Protein AF-A0A1V4A2U3-F1 (afdb_monomer)

Radius of gyration: 18.43 Å; Cα contacts (8 Å, |Δi|>4): 100; chains: 1; bounding box: 35×34×45 Å

InterPro domains:
  IPR011032 GroES-like superfamily [SSF50129] (1-50)
  IPR052733 Chloroplast-localized Quinone Oxidoreductase [PTHR44013] (1-46)

Structure (mmCIF, N/CA/C/O backbone):
data_AF-A0A1V4A2U3-F1
#
_entry.id   AF-A0A1V4A2U3-F1
#
loop_
_atom_site.group_PDB
_atom_site.id
_atom_site.type_symbol
_atom_site.label_atom_id
_atom_site.label_alt_id
_atom_site.label_comp_id
_atom_site.label_asym_id
_atom_site.label_entity_id
_atom_site.label_seq_id
_atom_site.pdbx_PDB_ins_code
_atom_site.Cartn_x
_atom_site.Cartn_y
_atom_site.Cartn_z
_atom_site.occupancy
_atom_site.B_iso_or_equiv
_atom_site.auth_seq_id
_atom_site.auth_comp_id
_atom_site.auth_asym_id
_atom_site.auth_atom_id
_atom_site.pdbx_PDB_model_num
ATOM 1 N N . MET A 1 1 ? 2.636 -6.332 20.447 1.00 96.00 1 MET A N 1
ATOM 2 C CA . MET A 1 1 ? 2.477 -7.372 19.412 1.00 96.00 1 MET A CA 1
ATOM 3 C C . MET A 1 1 ? 3.653 -7.326 18.453 1.00 96.00 1 MET A C 1
ATOM 5 O O . MET A 1 1 ? 4.222 -6.259 18.269 1.00 96.00 1 MET A O 1
ATOM 9 N N . LYS A 1 2 ? 4.012 -8.466 17.858 1.00 95.75 2 LYS A N 1
ATOM 10 C CA . LYS A 1 2 ? 5.016 -8.521 16.790 1.00 95.75 2 LYS A CA 1
ATOM 11 C C . LYS A 1 2 ? 4.404 -8.035 15.475 1.00 95.75 2 LYS A C 1
ATOM 13 O O . LYS A 1 2 ? 3.263 -8.395 15.185 1.00 95.75 2 LYS A O 1
ATOM 18 N N . ALA A 1 3 ? 5.149 -7.256 14.703 1.00 96.44 3 ALA A N 1
ATOM 19 C CA . ALA A 1 3 ? 4.736 -6.741 13.402 1.00 96.44 3 ALA A CA 1
ATOM 20 C C . ALA A 1 3 ? 5.931 -6.697 12.444 1.00 96.44 3 ALA A C 1
ATOM 22 O O . ALA A 1 3 ? 7.066 -6.549 12.883 1.00 96.44 3 ALA A O 1
ATOM 23 N N . ILE A 1 4 ? 5.675 -6.815 11.141 1.00 94.50 4 ILE A N 1
ATOM 24 C CA . ILE A 1 4 ? 6.666 -6.471 10.119 1.00 94.50 4 ILE A CA 1
ATOM 25 C C . ILE A 1 4 ? 6.465 -4.999 9.762 1.00 94.50 4 ILE A C 1
ATOM 27 O O . ILE A 1 4 ? 5.359 -4.602 9.401 1.00 94.50 4 ILE A O 1
ATOM 31 N N . THR A 1 5 ? 7.513 -4.190 9.879 1.00 93.94 5 THR A N 1
ATOM 32 C CA . THR A 1 5 ? 7.497 -2.752 9.579 1.00 93.94 5 THR A CA 1
ATOM 33 C C . THR A 1 5 ? 8.524 -2.405 8.514 1.00 93.94 5 THR A C 1
ATOM 35 O O . THR A 1 5 ? 9.601 -2.995 8.485 1.00 93.94 5 THR A O 1
ATOM 38 N N . LEU A 1 6 ? 8.221 -1.406 7.688 1.00 90.38 6 LEU A N 1
ATOM 39 C CA . LEU A 1 6 ? 9.173 -0.785 6.770 1.00 90.38 6 LEU A CA 1
ATOM 40 C C . LEU A 1 6 ? 9.673 0.515 7.405 1.00 90.38 6 LEU A C 1
ATOM 42 O O . LEU A 1 6 ? 8.892 1.449 7.573 1.00 90.38 6 LEU A O 1
ATOM 46 N N . ARG A 1 7 ? 10.958 0.588 7.774 1.00 83.38 7 ARG A N 1
ATOM 47 C CA . ARG A 1 7 ? 11.556 1.845 8.274 1.00 83.38 7 ARG A CA 1
ATOM 48 C C . ARG A 1 7 ? 11.920 2.815 7.159 1.00 83.38 7 ARG A C 1
ATOM 50 O O . ARG A 1 7 ? 11.892 4.024 7.358 1.00 83.38 7 ARG A O 1
ATOM 57 N N . GLN A 1 8 ? 12.253 2.272 5.997 1.00 83.25 8 GLN A N 1
ATOM 58 C CA . GLN A 1 8 ? 12.556 3.021 4.793 1.00 83.25 8 GLN A CA 1
ATOM 59 C C . GLN A 1 8 ? 11.985 2.283 3.588 1.00 83.25 8 GLN A C 1
ATOM 61 O O . GLN A 1 8 ? 11.941 1.052 3.551 1.00 83.25 8 GLN A O 1
ATOM 66 N N . TYR A 1 9 ? 11.551 3.059 2.606 1.00 87.25 9 TYR A N 1
ATOM 67 C CA . TYR A 1 9 ? 11.197 2.548 1.295 1.00 87.25 9 TYR A CA 1
ATOM 68 C C . TYR A 1 9 ? 12.466 2.193 0.516 1.00 87.25 9 TYR A C 1
ATOM 70 O O . TYR A 1 9 ? 13.488 2.864 0.657 1.00 87.25 9 TYR A O 1
ATOM 78 N N . GLY A 1 10 ? 12.415 1.143 -0.302 1.00 82.50 10 GLY A N 1
ATOM 79 C CA . GLY A 1 10 ? 13.601 0.656 -0.999 1.00 82.50 10 GLY A CA 1
ATOM 80 C C . GLY A 1 10 ? 13.442 -0.751 -1.557 1.00 82.50 10 GLY A C 1
ATOM 81 O O . GLY A 1 10 ? 12.356 -1.133 -1.998 1.00 82.50 10 GLY A O 1
ATOM 82 N N . GLY A 1 11 ? 14.552 -1.488 -1.570 1.00 79.38 11 GLY A N 1
ATOM 83 C CA . GLY A 1 11 ? 14.636 -2.848 -2.074 1.00 79.38 11 GLY A CA 1
ATOM 84 C C . GLY A 1 11 ? 14.123 -3.903 -1.083 1.00 79.38 11 GLY A C 1
ATOM 85 O O . GLY A 1 11 ? 13.498 -3.579 -0.066 1.00 79.38 11 GLY A O 1
ATOM 86 N N . PRO A 1 12 ? 14.352 -5.194 -1.383 1.00 82.62 12 PRO A N 1
ATOM 87 C CA . PRO A 1 12 ? 13.838 -6.319 -0.595 1.00 82.62 12 PRO A CA 1
ATOM 88 C C . PRO A 1 12 ? 14.336 -6.362 0.861 1.00 82.62 12 PRO A C 1
ATOM 90 O O . PRO A 1 12 ? 13.775 -7.090 1.674 1.00 82.62 12 PRO A O 1
ATOM 93 N N . GLU A 1 13 ? 15.367 -5.594 1.198 1.00 85.75 13 GLU A N 1
ATOM 94 C CA . GLU A 1 13 ? 15.969 -5.473 2.528 1.00 85.75 13 GLU A CA 1
ATOM 95 C C . GLU A 1 13 ? 15.163 -4.631 3.536 1.00 85.75 13 GLU A C 1
ATOM 97 O O . GLU A 1 13 ? 15.493 -4.623 4.719 1.00 85.75 13 GLU A O 1
ATOM 102 N N . GLY A 1 14 ? 14.128 -3.910 3.094 1.00 83.75 14 GLY A N 1
ATOM 103 C CA . GLY A 1 14 ? 13.369 -2.975 3.937 1.00 83.75 14 GLY A CA 1
ATOM 104 C C . GLY A 1 14 ? 12.544 -3.570 5.099 1.00 83.75 14 GLY A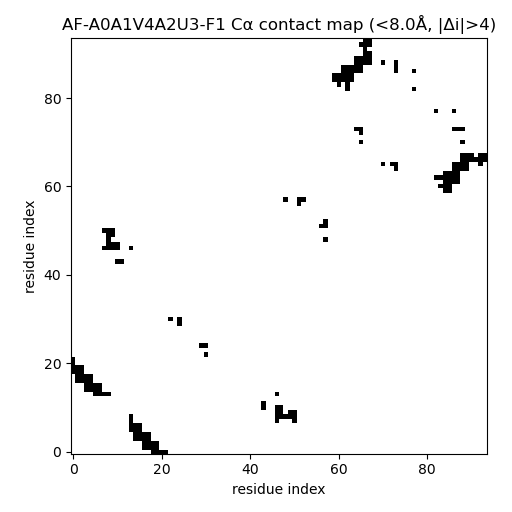 C 1
ATOM 105 O O . GLY A 1 14 ? 12.462 -2.913 6.142 1.00 83.75 14 GLY A O 1
ATOM 106 N N . PRO A 1 15 ? 11.874 -4.736 4.961 1.00 92.00 15 PRO A N 1
ATOM 107 C CA . PRO A 1 15 ? 10.996 -5.268 6.007 1.00 92.00 15 PRO A CA 1
ATOM 108 C C . PRO A 1 15 ? 11.745 -5.761 7.250 1.00 92.00 15 PRO A C 1
ATOM 110 O O . PRO A 1 15 ? 12.675 -6.557 7.155 1.00 92.00 15 PRO A O 1
ATOM 113 N N . GLU A 1 16 ? 11.262 -5.381 8.434 1.00 93.69 16 GLU A N 1
ATOM 114 C CA . GLU A 1 16 ? 11.852 -5.782 9.713 1.00 93.69 16 GLU A CA 1
ATOM 115 C C . GLU A 1 16 ? 10.803 -6.217 10.738 1.00 93.69 16 GLU A C 1
ATOM 117 O O . GLU A 1 16 ? 9.762 -5.578 10.886 1.00 93.69 16 GLU A O 1
ATOM 122 N N . LEU A 1 17 ? 11.106 -7.275 11.496 1.00 95.69 17 LEU A N 1
ATOM 123 C CA . LEU A 1 17 ? 10.308 -7.700 12.643 1.00 95.69 17 LEU A CA 1
ATOM 124 C C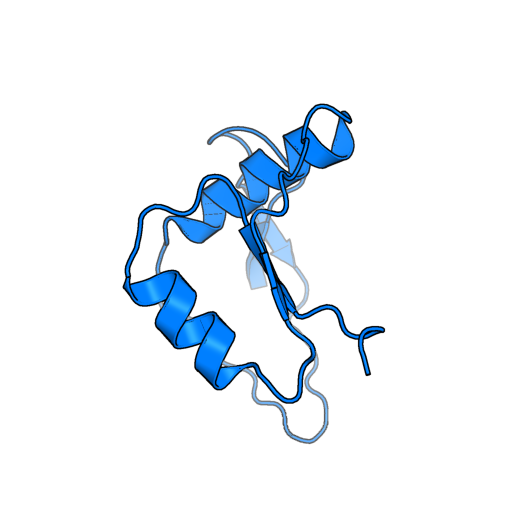 . LEU A 1 17 ? 10.529 -6.773 13.843 1.00 95.69 17 LEU A C 1
ATOM 126 O O . LEU A 1 17 ? 11.613 -6.736 14.417 1.00 95.69 17 LEU A O 1
ATOM 130 N N . THR A 1 18 ? 9.473 -6.093 14.274 1.00 97.25 18 THR A N 1
ATOM 131 C CA . THR A 1 18 ? 9.483 -5.166 15.409 1.00 97.25 18 THR A CA 1
ATOM 132 C C . THR A 1 18 ? 8.378 -5.488 16.416 1.00 97.25 18 THR A C 1
ATOM 134 O O . THR A 1 18 ? 7.470 -6.287 16.154 1.00 97.25 18 THR A O 1
ATOM 137 N N . GLU A 1 19 ? 8.456 -4.870 17.597 1.00 97.31 19 GLU A N 1
ATOM 138 C CA . GLU A 1 19 ? 7.388 -4.894 18.595 1.00 97.31 19 GLU A CA 1
ATOM 139 C C . GLU A 1 19 ? 6.667 -3.546 18.651 1.00 97.31 19 GLU A C 1
ATOM 141 O O . GLU A 1 19 ? 7.290 -2.497 18.786 1.00 97.31 19 GLU A O 1
ATOM 146 N N . LEU A 1 20 ? 5.337 -3.585 18.579 1.00 96.31 20 LEU A N 1
ATOM 147 C CA . LEU A 1 20 ? 4.462 -2.415 18.664 1.00 96.31 20 LEU A CA 1
ATOM 148 C C . LEU A 1 20 ? 3.395 -2.608 19.749 1.00 96.31 20 LEU A C 1
ATOM 150 O O . LEU A 1 20 ? 3.051 -3.751 20.069 1.00 96.31 20 LEU A O 1
ATOM 154 N N . PRO A 1 21 ? 2.810 -1.537 20.309 1.00 97.25 21 PRO A N 1
ATOM 155 C CA . PRO A 1 21 ? 1.636 -1.655 21.168 1.00 97.25 21 PRO A CA 1
ATOM 156 C C . PRO A 1 21 ? 0.488 -2.378 20.454 1.00 97.25 21 PRO A C 1
ATOM 158 O O . PRO A 1 21 ? 0.343 -2.293 19.236 1.00 97.25 21 PRO A O 1
ATOM 161 N N . THR A 1 22 ? -0.346 -3.094 21.206 1.00 96.94 22 THR A N 1
ATOM 162 C CA . THR A 1 22 ? -1.591 -3.636 20.643 1.00 96.94 22 THR A CA 1
ATOM 163 C C . THR A 1 22 ? -2.502 -2.469 20.228 1.00 96.94 22 THR A C 1
ATOM 165 O O . THR A 1 22 ? -2.704 -1.571 21.052 1.00 96.94 22 THR A O 1
ATOM 168 N N . PRO A 1 23 ? -3.050 -2.454 18.995 1.00 95.31 23 PRO A N 1
ATOM 169 C CA . PRO A 1 23 ? -3.922 -1.378 18.530 1.00 95.31 23 PRO A CA 1
ATOM 170 C C . PRO A 1 23 ? -5.154 -1.193 19.422 1.00 95.31 23 PRO A C 1
ATOM 172 O O . PRO A 1 23 ? -5.724 -2.165 19.923 1.00 95.31 23 PRO A O 1
ATOM 175 N N . LYS A 1 24 ? -5.576 0.062 19.597 1.00 96.06 24 LYS A N 1
ATOM 176 C CA . LYS A 1 24 ? -6.880 0.407 20.180 1.00 96.06 24 LYS A CA 1
ATOM 177 C C . LYS A 1 24 ? -7.929 0.402 19.067 1.00 96.06 24 LYS A C 1
ATOM 179 O O . LYS A 1 24 ? -7.595 0.762 17.945 1.00 96.06 24 LYS A O 1
ATOM 184 N N . ILE A 1 25 ? -9.162 0.022 19.389 1.00 97.25 25 ILE A N 1
ATOM 185 C CA . ILE A 1 25 ? -10.283 -0.004 18.437 1.00 97.25 25 ILE A CA 1
ATOM 186 C C . ILE A 1 25 ? -11.220 1.187 18.659 1.00 97.25 25 ILE A C 1
ATOM 188 O O . ILE A 1 25 ? -11.468 1.570 19.806 1.00 97.25 25 ILE A O 1
ATOM 192 N N . ALA A 1 26 ? -11.741 1.752 17.574 1.00 96.38 26 ALA A N 1
ATOM 193 C CA . ALA A 1 26 ? -12.813 2.742 17.571 1.00 96.38 26 ALA A CA 1
ATOM 194 C C . ALA A 1 26 ? -14.198 2.072 17.404 1.00 96.38 26 ALA A C 1
ATOM 196 O O . ALA A 1 26 ? -14.285 0.887 17.062 1.00 96.38 26 ALA A O 1
ATOM 197 N N . PRO A 1 27 ? -15.312 2.795 17.642 1.00 97.75 27 PRO A N 1
ATOM 198 C CA . PRO A 1 27 ? -16.642 2.285 17.318 1.00 97.75 27 PRO A CA 1
ATOM 199 C C . PRO A 1 27 ? -16.738 1.862 15.844 1.00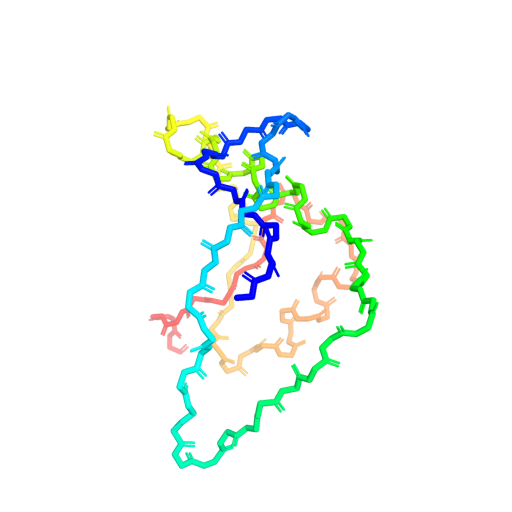 97.75 27 PRO A C 1
ATOM 201 O O . PRO A 1 27 ? -16.384 2.628 14.954 1.00 97.75 27 PRO A O 1
ATOM 204 N N . GLY A 1 28 ? -17.230 0.646 15.595 1.00 97.50 28 GLY A N 1
ATOM 205 C CA . GLY A 1 28 ? -17.333 0.071 14.247 1.00 97.50 28 GLY A CA 1
ATOM 206 C C . GLY A 1 28 ? -16.121 -0.754 13.799 1.00 97.50 28 GLY A C 1
ATOM 207 O O . GLY A 1 28 ? -16.172 -1.360 12.733 1.00 97.50 28 GLY A O 1
ATOM 208 N N . GLU A 1 29 ? -15.063 -0.840 14.608 1.00 97.81 29 GLU A N 1
ATOM 209 C CA . GLU A 1 29 ? -13.871 -1.635 14.305 1.00 97.81 29 GLU A CA 1
ATOM 210 C C . GLU A 1 29 ? -13.808 -2.930 15.126 1.00 97.81 29 GLU A C 1
ATOM 212 O O . GLU A 1 29 ? -14.387 -3.050 16.209 1.00 97.81 29 GLU A O 1
ATOM 217 N N . VAL A 1 30 ? -13.047 -3.906 14.627 1.00 96.69 30 VAL A N 1
ATOM 218 C CA . VAL A 1 30 ? -12.767 -5.167 15.324 1.00 96.69 30 VAL A CA 1
ATOM 219 C C . VAL A 1 30 ? -11.265 -5.430 15.376 1.00 96.69 30 VAL A C 1
ATOM 221 O O . VAL A 1 30 ? -10.548 -5.221 14.400 1.00 96.69 30 VAL A O 1
ATOM 224 N N . LEU A 1 31 ? -10.780 -5.937 16.513 1.00 96.88 31 LEU A N 1
ATOM 225 C CA . LEU A 1 31 ? -9.386 -6.357 16.658 1.00 96.88 31 LEU A CA 1
ATOM 226 C C . LEU A 1 31 ? -9.240 -7.836 16.289 1.00 96.88 31 LEU A C 1
ATOM 228 O O . LEU A 1 31 ? -9.736 -8.717 16.992 1.00 96.88 31 LEU A O 1
ATOM 232 N N . VAL A 1 32 ? -8.509 -8.112 15.209 1.00 95.94 32 VAL A N 1
ATOM 233 C CA . VAL A 1 32 ? -8.276 -9.476 14.718 1.00 95.94 32 VAL A CA 1
ATOM 234 C C . VAL A 1 32 ? -6.903 -9.979 15.153 1.00 95.94 32 VAL A C 1
ATOM 236 O O . VAL A 1 32 ? -5.877 -9.333 14.944 1.00 95.94 32 VAL A O 1
ATOM 239 N N . ARG A 1 33 ? -6.860 -11.190 15.718 1.00 95.75 33 ARG A N 1
ATOM 240 C CA . ARG A 1 33 ? -5.602 -11.891 15.999 1.00 95.75 33 ARG A CA 1
ATOM 241 C C . ARG A 1 33 ? -5.129 -12.633 14.751 1.00 95.75 33 ARG A C 1
ATOM 243 O O . ARG A 1 33 ? -5.565 -13.752 14.490 1.00 95.75 33 ARG A O 1
ATOM 250 N N . VAL A 1 34 ? -4.216 -12.017 14.010 1.00 95.62 34 VAL A N 1
ATOM 251 C CA . VAL A 1 34 ? -3.639 -12.585 12.784 1.00 95.62 34 VAL A CA 1
ATOM 252 C C . VAL A 1 34 ? -2.818 -13.844 13.101 1.00 95.62 34 VAL A C 1
ATOM 254 O O . VAL A 1 34 ? -1.934 -13.819 13.957 1.00 95.62 34 VAL A O 1
ATOM 257 N N . LYS A 1 35 ? -3.118 -14.957 12.418 1.00 96.38 35 LYS A N 1
ATOM 258 C CA . LYS A 1 35 ? -2.351 -16.219 12.489 1.00 96.38 35 LYS A CA 1
ATOM 259 C C . LYS A 1 35 ? -1.326 -16.349 11.363 1.00 96.38 35 LYS A C 1
ATOM 261 O O . LYS A 1 35 ? -0.258 -16.907 11.582 1.00 96.38 35 LYS A O 1
ATOM 266 N N . ALA A 1 36 ? -1.661 -15.823 10.190 1.00 95.25 36 ALA A N 1
ATOM 267 C CA . ALA A 1 36 ? -0.808 -15.724 9.017 1.00 95.25 36 ALA A CA 1
ATOM 268 C C . ALA A 1 36 ? -1.242 -14.498 8.202 1.00 95.25 36 ALA A C 1
ATOM 270 O O . ALA A 1 36 ? -2.415 -14.121 8.247 1.00 95.25 36 ALA A O 1
ATOM 271 N N . ALA A 1 37 ? -0.308 -13.896 7.471 1.00 94.75 37 ALA A N 1
ATOM 272 C CA . ALA A 1 37 ? -0.572 -12.808 6.537 1.00 94.75 37 ALA A CA 1
ATOM 273 C C . ALA A 1 37 ? -0.079 -13.220 5.145 1.00 94.75 37 ALA A C 1
ATOM 275 O O . ALA A 1 37 ? 0.983 -13.832 5.027 1.00 94.75 37 ALA A O 1
ATOM 276 N N . GLY A 1 38 ? -0.859 -12.919 4.107 1.00 95.00 38 GLY A N 1
ATOM 277 C CA . GLY A 1 38 ? -0.420 -13.110 2.727 1.00 95.00 38 GLY A CA 1
ATOM 278 C C . GLY A 1 38 ? 0.629 -12.066 2.353 1.00 95.00 38 GLY A C 1
ATOM 279 O O . GLY A 1 38 ? 0.486 -10.905 2.727 1.00 95.00 38 GLY A O 1
ATOM 280 N N . VAL A 1 39 ? 1.655 -12.483 1.612 1.00 93.50 39 VAL A N 1
ATOM 281 C CA . VAL A 1 39 ? 2.637 -11.582 0.998 1.00 93.50 39 VAL A CA 1
ATOM 282 C C . VAL A 1 39 ? 2.270 -11.433 -0.473 1.00 93.50 39 VAL A C 1
ATOM 284 O O . VAL A 1 39 ? 2.150 -12.427 -1.189 1.00 93.50 39 VAL A O 1
ATOM 287 N N . ASN A 1 40 ? 2.068 -10.199 -0.917 1.00 93.25 40 ASN A N 1
ATOM 288 C CA . ASN A 1 40 ? 1.552 -9.859 -2.232 1.00 93.25 40 ASN A CA 1
ATOM 289 C C . ASN A 1 40 ? 2.575 -9.045 -3.037 1.00 93.25 40 ASN A C 1
ATOM 291 O O . ASN A 1 40 ? 3.344 -8.265 -2.475 1.00 93.25 40 ASN A O 1
ATOM 295 N N . PRO A 1 41 ? 2.542 -9.104 -4.381 1.00 91.62 41 PRO A N 1
ATOM 296 C CA . PRO A 1 41 ? 3.368 -8.234 -5.217 1.00 91.62 41 PRO A CA 1
ATOM 297 C C . PRO A 1 41 ? 3.168 -6.732 -4.961 1.00 91.62 41 PRO A C 1
ATOM 299 O O . PRO A 1 41 ? 4.051 -5.940 -5.270 1.00 91.62 41 PRO A O 1
ATOM 302 N N . ALA A 1 42 ? 2.015 -6.321 -4.429 1.00 89.62 42 ALA A N 1
ATOM 303 C CA . ALA A 1 42 ? 1.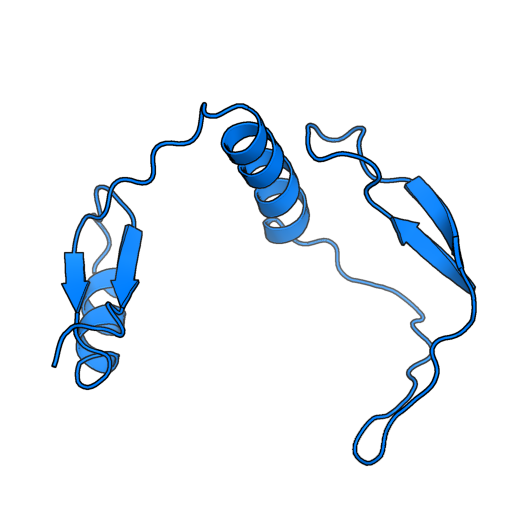773 -4.930 -4.062 1.00 89.62 42 ALA A CA 1
ATOM 304 C C . ALA A 1 42 ? 2.721 -4.448 -2.948 1.00 89.62 42 ALA A C 1
ATOM 306 O O . ALA A 1 42 ? 3.159 -3.302 -2.999 1.00 89.62 42 ALA A O 1
ATOM 307 N N . ASP A 1 43 ? 3.100 -5.322 -2.011 1.00 89.56 43 ASP A N 1
ATOM 308 C CA . ASP A 1 43 ? 3.885 -4.958 -0.827 1.00 89.56 43 ASP A CA 1
ATOM 309 C C . ASP A 1 43 ? 5.252 -4.376 -1.222 1.00 89.56 43 ASP A C 1
ATOM 311 O O . ASP A 1 43 ? 5.633 -3.289 -0.786 1.00 89.56 43 ASP A O 1
ATOM 315 N N . TRP A 1 44 ? 5.968 -5.056 -2.125 1.00 88.25 44 TRP A N 1
ATOM 316 C CA . TRP A 1 44 ? 7.265 -4.573 -2.608 1.00 88.25 44 TRP A CA 1
ATOM 317 C C . TRP A 1 44 ? 7.122 -3.415 -3.601 1.00 88.25 44 TRP A C 1
ATOM 319 O O . TRP A 1 44 ? 7.976 -2.532 -3.629 1.00 88.25 44 TRP A O 1
ATOM 329 N N . LYS A 1 45 ? 6.049 -3.380 -4.407 1.00 89.56 45 LYS A N 1
ATOM 330 C CA . LYS A 1 45 ? 5.815 -2.287 -5.367 1.00 89.56 45 LYS A CA 1
ATOM 331 C C . LYS A 1 45 ? 5.593 -0.961 -4.655 1.00 89.56 45 LYS A C 1
ATOM 333 O O . LYS A 1 45 ? 6.157 0.042 -5.081 1.00 89.56 45 LYS A O 1
ATOM 338 N N . VAL A 1 46 ? 4.815 -0.954 -3.572 1.00 88.62 46 VAL A N 1
ATOM 339 C CA . VAL A 1 46 ? 4.615 0.241 -2.740 1.00 88.62 46 VAL A CA 1
ATOM 340 C C . VAL A 1 46 ? 5.950 0.711 -2.166 1.00 88.62 46 VAL A C 1
ATOM 342 O O . VAL A 1 46 ? 6.263 1.896 -2.260 1.00 88.62 46 VAL A O 1
ATOM 345 N N . ALA A 1 47 ? 6.776 -0.207 -1.654 1.00 89.31 47 ALA A N 1
ATOM 346 C CA . ALA A 1 47 ? 8.094 0.143 -1.135 1.00 89.31 47 ALA A CA 1
ATOM 347 C C . ALA A 1 47 ? 9.031 0.702 -2.223 1.00 89.31 47 ALA A C 1
ATOM 349 O O . ALA A 1 47 ? 9.666 1.733 -2.021 1.00 89.31 47 ALA A O 1
ATOM 350 N N . ALA A 1 48 ? 9.089 0.082 -3.401 1.00 89.69 48 ALA A N 1
ATOM 351 C CA . ALA A 1 48 ? 9.946 0.537 -4.494 1.00 89.69 48 ALA A CA 1
ATOM 352 C C . ALA A 1 48 ? 9.499 1.900 -5.055 1.00 89.69 48 ALA A C 1
ATOM 354 O O . ALA A 1 48 ? 10.313 2.811 -5.218 1.00 89.69 48 ALA A O 1
ATOM 355 N N . LEU A 1 49 ? 8.197 2.068 -5.315 1.00 90.19 49 LEU A N 1
ATOM 356 C CA . LEU A 1 49 ? 7.637 3.327 -5.810 1.00 90.19 49 LEU A CA 1
ATOM 357 C C . LEU A 1 49 ? 7.772 4.447 -4.775 1.00 90.19 49 LEU A C 1
ATOM 359 O O . LEU A 1 49 ? 8.109 5.567 -5.151 1.00 90.19 49 LEU A O 1
ATOM 363 N N . GLY A 1 50 ? 7.590 4.149 -3.484 1.00 87.94 50 GLY A N 1
ATOM 364 C CA . GLY A 1 50 ? 7.810 5.102 -2.396 1.00 87.94 50 GLY A CA 1
ATOM 365 C C . GLY A 1 50 ? 9.243 5.641 -2.360 1.00 87.94 50 GLY A C 1
ATOM 366 O O . GLY A 1 50 ? 9.445 6.840 -2.169 1.00 87.94 50 GLY A O 1
ATOM 367 N N . ALA A 1 51 ? 10.244 4.795 -2.624 1.00 89.81 51 ALA A N 1
ATOM 368 C CA . ALA A 1 51 ? 11.647 5.211 -2.690 1.00 89.81 51 ALA A CA 1
ATOM 369 C C . ALA A 1 51 ? 11.934 6.104 -3.908 1.00 89.81 51 ALA A C 1
ATOM 371 O O . ALA A 1 51 ? 12.634 7.118 -3.807 1.00 89.81 51 ALA A O 1
ATOM 372 N N . LEU A 1 52 ? 11.375 5.754 -5.071 1.00 91.62 52 LEU A N 1
ATOM 373 C CA . LEU A 1 52 ? 11.499 6.567 -6.283 1.00 91.62 52 LEU A CA 1
ATOM 374 C C . LEU A 1 52 ? 10.798 7.921 -6.121 1.00 91.62 52 LEU A C 1
ATOM 376 O O . LEU A 1 52 ? 11.366 8.943 -6.498 1.00 91.62 52 LEU A O 1
ATOM 380 N N . ALA A 1 53 ? 9.613 7.946 -5.509 1.00 89.00 53 ALA A N 1
ATOM 381 C CA . ALA A 1 53 ? 8.885 9.176 -5.216 1.00 89.00 53 ALA A CA 1
ATOM 382 C C . ALA A 1 53 ? 9.662 10.072 -4.240 1.00 89.00 53 ALA A C 1
ATOM 384 O O . ALA A 1 53 ? 9.910 11.236 -4.545 1.00 89.00 53 ALA A O 1
ATOM 385 N N . GLY A 1 54 ? 10.131 9.522 -3.112 1.00 87.69 54 GLY A N 1
ATOM 386 C CA . GLY A 1 54 ? 10.892 10.276 -2.109 1.00 87.69 54 GLY A CA 1
ATOM 387 C C . GLY A 1 54 ? 12.229 10.828 -2.617 1.00 87.69 54 GLY A C 1
ATOM 388 O O . GLY A 1 54 ? 12.718 11.826 -2.099 1.00 87.69 54 GLY A O 1
ATOM 389 N N . SER A 1 55 ? 12.808 10.215 -3.655 1.00 91.69 55 SER A N 1
ATOM 390 C CA . SER A 1 55 ? 14.033 10.692 -4.311 1.00 91.69 55 SER A CA 1
ATOM 391 C C . SER A 1 55 ? 13.787 11.576 -5.539 1.00 91.69 55 SER A C 1
ATOM 393 O O . SER A 1 55 ? 14.749 11.971 -6.196 1.00 91.69 55 SER A O 1
ATOM 395 N N . GLY A 1 56 ? 12.526 11.874 -5.877 1.00 91.69 56 GLY A N 1
ATOM 396 C CA . GLY A 1 56 ? 12.165 12.663 -7.060 1.00 91.69 56 GLY A CA 1
ATOM 397 C C . GLY A 1 56 ? 12.440 11.961 -8.396 1.00 91.69 56 GLY A C 1
ATOM 398 O O . GLY A 1 56 ? 12.487 12.609 -9.436 1.00 91.69 56 GLY A O 1
ATOM 399 N N . LYS A 1 57 ? 12.646 10.640 -8.383 1.00 91.19 57 LYS A N 1
ATOM 400 C CA . LYS A 1 57 ? 12.967 9.819 -9.564 1.00 91.19 57 LYS A CA 1
ATOM 401 C C . LYS A 1 57 ? 11.749 9.123 -10.168 1.00 91.19 57 LYS A C 1
ATOM 403 O O . LYS A 1 57 ? 11.891 8.401 -11.152 1.00 91.19 57 LYS A O 1
ATOM 408 N N . LEU A 1 58 ? 10.571 9.299 -9.574 1.00 91.38 58 LEU A N 1
ATOM 409 C CA . LEU A 1 58 ? 9.320 8.775 -10.106 1.00 91.38 58 LEU A CA 1
ATOM 410 C C . LEU A 1 58 ? 8.624 9.837 -10.958 1.00 91.38 58 LEU A C 1
ATOM 412 O O . LEU A 1 58 ? 8.178 10.855 -10.437 1.00 91.38 58 LEU A O 1
ATOM 416 N N . SER A 1 59 ? 8.474 9.562 -12.251 1.00 88.62 59 SER A N 1
ATOM 417 C CA . SER A 1 59 ? 7.540 10.267 -13.124 1.00 88.62 59 SER A CA 1
ATOM 418 C C . SER A 1 59 ? 6.346 9.360 -13.411 1.00 88.62 59 SER A C 1
ATOM 420 O O . SER A 1 59 ? 6.490 8.249 -13.920 1.00 88.62 59 SER A O 1
ATOM 422 N N . VAL A 1 60 ? 5.147 9.822 -13.059 1.00 88.31 60 VAL A N 1
ATOM 423 C CA . VAL A 1 60 ? 3.906 9.123 -13.405 1.00 88.31 60 VAL A CA 1
ATOM 424 C C . VAL A 1 60 ? 3.404 9.698 -14.719 1.00 88.31 60 VAL A C 1
ATOM 426 O O . VAL A 1 60 ? 3.026 10.863 -14.791 1.00 88.31 60 VAL A O 1
ATOM 429 N N . VAL A 1 61 ? 3.416 8.880 -15.766 1.00 90.75 61 VAL A N 1
ATOM 430 C CA . VAL A 1 61 ? 2.774 9.227 -17.036 1.00 90.75 61 VAL A CA 1
ATOM 431 C C . VAL A 1 61 ? 1.281 8.987 -16.869 1.00 90.75 61 VAL A C 1
ATOM 433 O O . VAL A 1 61 ? 0.879 7.854 -16.611 1.00 90.75 61 VAL A O 1
ATOM 436 N N . VAL A 1 62 ? 0.469 10.034 -16.997 1.00 92.19 62 VAL A N 1
ATOM 437 C CA . VAL A 1 62 ? -0.988 9.902 -17.102 1.00 92.19 62 VAL A CA 1
ATOM 438 C C . VAL A 1 62 ? -1.323 9.652 -18.566 1.00 92.19 62 VAL A C 1
ATOM 440 O O . VAL A 1 62 ? -1.001 10.464 -19.426 1.00 92.19 62 VAL A O 1
ATOM 443 N N . ASP A 1 63 ? -1.924 8.501 -18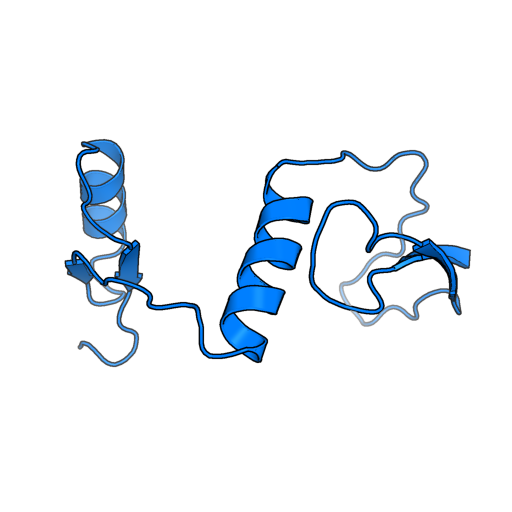.843 1.00 92.00 63 ASP A N 1
ATOM 444 C CA . ASP A 1 63 ? -2.323 8.096 -20.194 1.00 92.00 63 ASP A CA 1
ATOM 445 C C . ASP A 1 63 ? -3.702 8.661 -20.543 1.00 92.00 63 ASP A C 1
ATOM 447 O O . ASP A 1 63 ? -3.915 9.211 -21.620 1.00 92.00 63 ASP A O 1
ATOM 451 N N . ARG A 1 64 ? -4.639 8.544 -19.597 1.00 92.38 64 ARG A N 1
ATOM 452 C CA . ARG A 1 64 ? -6.025 9.008 -19.706 1.00 92.38 64 ARG A CA 1
ATOM 453 C C . ARG A 1 64 ? -6.514 9.471 -18.339 1.00 92.38 64 ARG A C 1
ATOM 455 O O . ARG A 1 64 ? -6.147 8.877 -17.324 1.00 92.38 64 ARG A O 1
ATOM 462 N N . ALA A 1 65 ? -7.357 10.494 -18.325 1.00 94.44 65 ALA A N 1
ATOM 463 C CA . ALA A 1 65 ? -8.048 10.975 -17.138 1.00 94.44 65 ALA A CA 1
ATOM 464 C C . ALA A 1 65 ? -9.553 10.976 -17.411 1.00 94.44 65 ALA A C 1
ATOM 466 O O . ALA A 1 65 ? -9.971 11.359 -18.502 1.00 94.44 65 ALA A O 1
ATOM 467 N N . PHE A 1 66 ? -10.337 10.532 -16.435 1.00 95.75 66 PHE A N 1
ATOM 468 C CA . PHE A 1 66 ? -11.798 10.519 -16.493 1.00 95.75 66 PHE A CA 1
ATOM 469 C C . PHE A 1 66 ? -12.359 11.266 -15.277 1.00 95.75 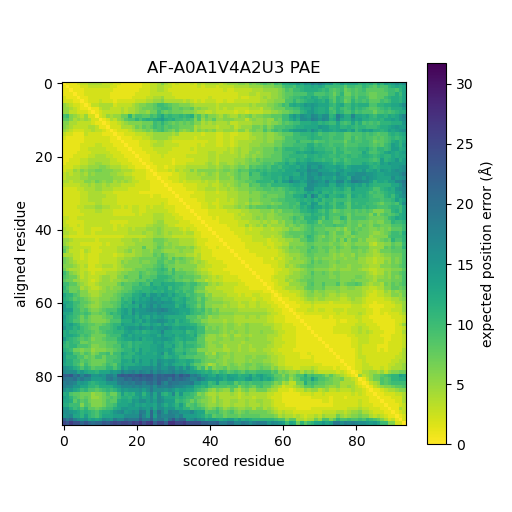66 PHE A C 1
ATOM 471 O O . PHE A 1 66 ? -11.771 11.150 -14.195 1.00 95.75 66 PHE A O 1
ATOM 478 N N . PRO A 1 67 ? -13.485 11.989 -15.400 1.00 97.25 67 PRO A N 1
ATOM 479 C CA . PRO A 1 67 ? -14.194 12.491 -14.230 1.00 97.25 67 PRO A CA 1
ATOM 480 C C . PRO A 1 67 ? -14.747 11.314 -13.404 1.00 97.25 67 PRO A C 1
ATOM 482 O O . PRO A 1 67 ? -14.984 10.227 -13.948 1.00 97.25 67 PRO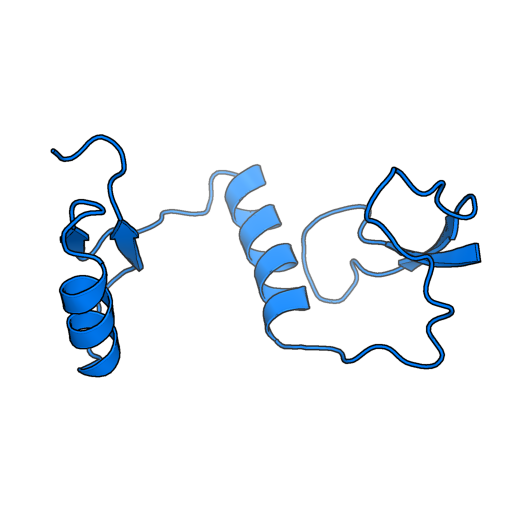 A O 1
ATOM 485 N N . PRO A 1 68 ? -15.013 11.482 -12.095 1.00 96.69 68 PRO A N 1
ATOM 486 C CA . PRO A 1 68 ? -15.499 10.391 -11.249 1.00 96.69 68 PRO A CA 1
ATOM 487 C C . PRO A 1 68 ? -16.827 9.793 -11.737 1.00 96.69 68 PRO A C 1
ATOM 489 O O . PRO A 1 68 ? -17.068 8.598 -11.555 1.00 96.69 68 PRO A O 1
ATOM 492 N N . ALA A 1 69 ? -17.665 10.602 -12.395 1.00 96.62 69 ALA A N 1
ATOM 493 C CA . ALA A 1 69 ? -18.922 10.166 -13.004 1.00 96.62 69 ALA A CA 1
ATOM 494 C C . ALA A 1 69 ? -18.728 9.100 -14.104 1.00 96.62 69 ALA A C 1
ATOM 496 O O . ALA A 1 69 ? -19.630 8.299 -14.345 1.00 96.62 69 ALA A O 1
ATOM 497 N N . GLU A 1 70 ? -17.543 9.035 -14.715 1.00 97.00 70 GLU A N 1
ATOM 498 C CA . GLU A 1 70 ? -17.186 8.116 -15.803 1.00 97.00 70 GLU A CA 1
ATOM 499 C C . GLU A 1 70 ? -16.303 6.941 -15.335 1.00 97.00 70 GLU A C 1
ATOM 501 O O . GLU A 1 70 ? -15.656 6.266 -16.137 1.00 97.00 70 GLU A O 1
ATOM 506 N N . ALA A 1 71 ? -16.277 6.626 -14.035 1.00 95.81 71 ALA A N 1
ATOM 507 C CA . ALA A 1 71 ? -15.433 5.551 -13.497 1.00 95.81 71 ALA A CA 1
ATOM 508 C C . ALA A 1 71 ? -15.639 4.183 -14.187 1.00 95.81 71 ALA A C 1
ATOM 510 O O . ALA A 1 71 ? -14.697 3.399 -14.321 1.00 95.81 71 ALA A O 1
ATOM 511 N N . ALA A 1 72 ? -16.856 3.899 -14.662 1.00 96.62 72 ALA A N 1
ATOM 512 C CA . ALA A 1 72 ? -17.145 2.683 -15.419 1.00 96.62 72 ALA A CA 1
ATOM 513 C C . ALA A 1 72 ? -16.410 2.641 -16.771 1.00 96.62 72 ALA A C 1
ATOM 515 O O . ALA A 1 72 ? -15.932 1.579 -17.175 1.00 96.62 72 ALA A O 1
ATOM 516 N N . ASP A 1 73 ? -16.290 3.778 -17.455 1.00 95.19 73 ASP A N 1
ATOM 517 C CA . ASP A 1 73 ? -15.559 3.884 -18.717 1.00 95.19 73 ASP A CA 1
ATOM 518 C C . ASP A 1 73 ? -14.053 3.791 -18.488 1.00 95.19 73 ASP A C 1
ATOM 520 O O . ASP A 1 73 ? -13.382 3.045 -19.202 1.00 95.19 73 ASP A O 1
ATOM 524 N N . ALA A 1 74 ? -13.538 4.400 -17.414 1.00 94.12 74 ALA A N 1
ATOM 525 C CA . ALA A 1 74 ? -12.152 4.213 -16.986 1.00 94.12 74 ALA A CA 1
ATOM 526 C C . ALA A 1 74 ? -11.813 2.726 -16.753 1.00 94.12 74 ALA A C 1
ATOM 528 O O . ALA A 1 74 ? -10.760 2.241 -17.170 1.00 94.12 74 ALA A O 1
ATOM 529 N N . TRP A 1 75 ? -12.717 1.961 -16.132 1.00 94.31 75 TRP A N 1
ATOM 530 C CA . TRP A 1 75 ? -12.529 0.520 -15.925 1.00 94.31 75 TRP A CA 1
ATOM 531 C C . TRP A 1 75 ? -12.555 -0.294 -17.218 1.00 94.31 75 TRP A C 1
ATOM 533 O O . TRP A 1 75 ? -11.761 -1.226 -17.364 1.00 94.31 75 TRP A O 1
ATOM 543 N N . ARG A 1 76 ? -13.450 0.015 -18.162 1.00 93.81 76 ARG A N 1
ATOM 544 C CA . ARG A 1 76 ? -13.457 -0.636 -19.487 1.00 93.81 76 ARG A CA 1
ATOM 545 C C . ARG A 1 76 ? -12.158 -0.349 -20.230 1.00 93.81 76 ARG A C 1
ATOM 547 O O . ARG A 1 76 ? -11.485 -1.274 -20.675 1.00 93.81 76 ARG A O 1
ATOM 554 N N . ALA A 1 77 ? -11.760 0.916 -20.237 1.00 90.31 77 ALA A N 1
ATOM 555 C CA . ALA A 1 77 ? -10.538 1.406 -20.847 1.00 90.31 77 ALA A CA 1
ATOM 556 C C . ALA A 1 77 ? -9.276 0.693 -20.327 1.00 90.31 77 ALA A C 1
ATOM 558 O O . ALA A 1 77 ? -8.369 0.412 -21.111 1.00 90.31 77 ALA A O 1
ATOM 559 N N . VAL A 1 78 ? -9.199 0.380 -19.028 1.00 91.25 78 VAL A N 1
ATOM 560 C CA . VAL A 1 78 ? -8.081 -0.388 -18.448 1.00 91.25 78 VAL A CA 1
ATOM 561 C C . VAL A 1 78 ? -8.115 -1.864 -18.865 1.00 91.25 78 VAL A C 1
ATOM 563 O O . VAL A 1 78 ? -7.062 -2.453 -19.108 1.00 91.25 78 VAL A O 1
ATOM 566 N N . GLN A 1 79 ? -9.300 -2.473 -18.975 1.00 91.19 79 GLN A N 1
ATOM 567 C CA . GLN A 1 79 ? -9.451 -3.889 -19.345 1.00 91.19 79 GLN A CA 1
ATOM 568 C C . GLN A 1 79 ? -9.046 -4.189 -20.794 1.00 91.19 79 GLN A C 1
ATOM 570 O O . GLN A 1 79 ? -8.568 -5.284 -21.078 1.00 91.19 79 GLN A O 1
ATOM 575 N N . GLU A 1 80 ? -9.193 -3.222 -21.698 1.00 86.94 80 GLU A N 1
ATOM 576 C CA . GLU A 1 80 ? -8.758 -3.329 -23.100 1.00 86.94 80 GLU A CA 1
ATOM 577 C C . GLU A 1 80 ? -7.221 -3.401 -23.259 1.00 86.94 80 GLU A C 1
ATOM 579 O O . GLU A 1 80 ? -6.705 -3.739 -24.331 1.00 86.94 80 GLU A O 1
ATOM 584 N N . GLY A 1 81 ? -6.468 -3.126 -22.186 1.00 80.19 81 GLY A N 1
ATOM 585 C CA . GLY A 1 81 ? -5.007 -3.153 -22.165 1.00 80.19 81 GLY A CA 1
ATOM 586 C C . GLY A 1 81 ? -4.363 -1.957 -22.878 1.00 80.19 81 GLY A C 1
ATOM 587 O O . GLY A 1 81 ? -4.982 -0.920 -23.086 1.00 80.19 81 GLY A O 1
ATOM 588 N N . HIS A 1 82 ? -3.084 -2.092 -23.243 1.00 79.50 82 HIS A N 1
ATOM 589 C CA . HIS A 1 82 ? -2.316 -1.123 -24.053 1.00 79.50 82 HIS A CA 1
ATOM 590 C C . HIS A 1 82 ? -2.109 0.294 -23.485 1.00 79.50 82 HIS A C 1
ATOM 592 O O . HIS A 1 82 ? -1.612 1.165 -24.199 1.00 79.50 82 HIS A O 1
ATOM 598 N N . THR A 1 83 ? -2.402 0.537 -22.209 1.00 80.31 83 THR A N 1
ATOM 599 C CA . THR A 1 83 ? -2.116 1.825 -21.563 1.00 80.31 83 THR A CA 1
ATOM 600 C C . THR A 1 83 ? -0.615 2.127 -21.560 1.00 80.31 83 THR A C 1
ATOM 602 O O . THR A 1 83 ? 0.181 1.304 -21.097 1.00 80.31 83 THR A O 1
ATOM 605 N N . ARG A 1 84 ? -0.214 3.322 -22.017 1.00 81.88 84 ARG A N 1
ATOM 606 C CA . ARG A 1 84 ? 1.190 3.792 -21.972 1.00 81.88 84 ARG A CA 1
ATOM 607 C C . ARG A 1 84 ? 1.550 4.498 -20.657 1.00 81.88 84 ARG A C 1
ATOM 609 O O . ARG A 1 84 ? 2.657 5.011 -20.511 1.00 81.88 84 ARG A O 1
ATOM 616 N N . GLY A 1 85 ? 0.632 4.490 -19.696 1.00 87.31 85 GLY A N 1
ATOM 617 C CA . GLY A 1 85 ? 0.740 5.149 -18.400 1.00 87.31 85 GLY A CA 1
ATOM 618 C C . GLY A 1 85 ? -0.426 4.772 -17.484 1.00 87.31 85 GLY A C 1
ATOM 619 O O . GLY A 1 85 ? -1.147 3.809 -17.737 1.00 87.31 85 GLY A O 1
ATOM 620 N N . GLN A 1 86 ? -0.611 5.526 -16.407 1.00 90.50 86 GLN A N 1
ATOM 621 C CA . GLN A 1 86 ? -1.734 5.365 -15.490 1.00 90.50 86 GLN A CA 1
ATOM 622 C C . GLN A 1 86 ? -2.999 5.977 -16.091 1.00 90.50 86 GLN A C 1
ATOM 624 O O . GLN A 1 86 ? -2.986 7.109 -16.574 1.00 90.50 86 GLN A O 1
ATOM 629 N N . THR A 1 87 ? -4.099 5.232 -16.034 1.00 92.94 87 THR A N 1
ATOM 630 C CA . THR A 1 87 ? -5.436 5.815 -16.175 1.00 92.94 87 THR A CA 1
ATOM 631 C C . THR A 1 87 ? -5.861 6.327 -14.804 1.00 92.94 87 THR A C 1
ATOM 633 O O . THR A 1 87 ? -5.791 5.575 -13.832 1.00 92.94 87 THR A O 1
ATOM 636 N N . VAL A 1 88 ? -6.260 7.594 -14.712 1.00 94.81 88 VAL A N 1
ATOM 637 C CA . VAL A 1 88 ? -6.607 8.247 -13.442 1.00 94.81 88 VAL A CA 1
ATOM 638 C C . VAL A 1 88 ? -8.058 8.713 -13.439 1.00 94.81 88 VAL A C 1
ATOM 640 O O . VAL A 1 88 ? -8.633 8.989 -14.492 1.00 94.81 88 VAL A O 1
ATOM 643 N N . LEU A 1 89 ? -8.638 8.808 -12.244 1.00 95.81 89 LEU A N 1
ATOM 644 C CA . LEU A 1 89 ? -9.850 9.589 -12.024 1.00 95.81 89 LEU A CA 1
ATOM 645 C C . LEU A 1 89 ? -9.420 10.963 -11.526 1.00 95.81 89 LEU A C 1
ATOM 647 O O . LEU A 1 89 ? -8.786 11.058 -10.474 1.00 95.81 89 LEU A O 1
ATOM 651 N N . ASP A 1 90 ? -9.721 11.995 -12.301 1.00 94.44 90 ASP A N 1
ATOM 652 C CA . ASP A 1 90 ? -9.455 13.373 -11.913 1.00 94.44 90 ASP A CA 1
ATOM 653 C C . ASP A 1 90 ? -10.645 13.876 -11.098 1.00 94.44 90 ASP A C 1
ATOM 655 O O . ASP A 1 90 ? -11.722 14.104 -11.634 1.00 94.44 90 ASP A O 1
ATOM 659 N N . ILE A 1 91 ? -10.462 13.988 -9.784 1.00 93.06 91 ILE A N 1
ATOM 660 C CA . ILE A 1 91 ? -11.523 14.390 -8.851 1.00 93.06 91 ILE A CA 1
ATOM 661 C C . ILE A 1 91 ? -11.962 15.844 -9.031 1.00 93.06 91 ILE A C 1
ATOM 663 O O . ILE A 1 91 ? -13.038 16.204 -8.557 1.00 93.06 91 ILE A O 1
ATOM 667 N N . ASP A 1 92 ? -11.148 16.648 -9.715 1.00 92.12 92 ASP A N 1
ATOM 668 C CA . ASP A 1 92 ? -11.444 18.042 -10.023 1.00 92.12 92 ASP A CA 1
ATOM 669 C C . ASP A 1 92 ? -12.075 18.192 -11.422 1.00 92.12 92 ASP A C 1
ATOM 671 O O . ASP A 1 92 ? -12.560 19.273 -11.771 1.00 92.12 92 ASP A O 1
ATOM 675 N N . ALA A 1 93 ? -12.116 17.116 -12.220 1.00 76.38 93 ALA A N 1
ATOM 676 C CA . ALA A 1 93 ? -12.839 17.077 -13.485 1.00 76.38 93 ALA A CA 1
ATOM 677 C C . ALA A 1 93 ? -14.341 16.858 -13.228 1.00 76.38 93 ALA A C 1
ATOM 679 O O . ALA A 1 93 ? -14.744 15.875 -12.600 1.00 76.38 9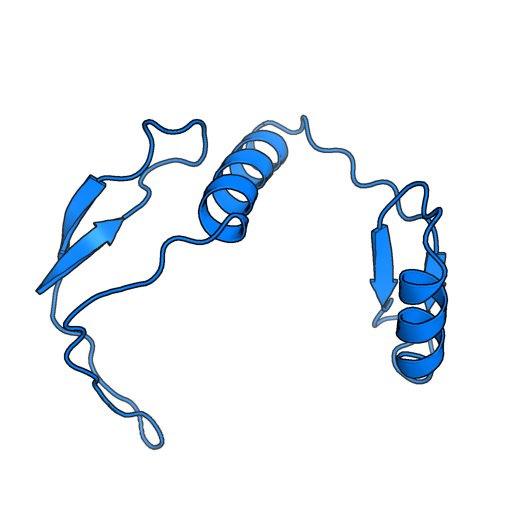3 ALA A O 1
ATOM 680 N N . GLY A 1 94 ? -15.148 17.822 -13.688 1.00 60.34 94 GLY A N 1
ATOM 681 C CA . GLY A 1 94 ? -16.601 17.892 -13.484 1.00 60.34 94 GLY A CA 1
ATOM 682 C C . GLY A 1 94 ? -17.410 16.835 -14.220 1.00 60.34 94 GLY A C 1
ATOM 683 O O . GLY A 1 94 ? -16.984 16.415 -15.317 1.00 60.34 94 GLY A O 1
#

pLDDT: mean 91.47, std 5.91, range [60.34, 97.81]

Foldseek 3Di:
DWDWDFPAQDAPPRTDIDDDDQDDDDPPDDRDDDPDDDDDPVVNVCSHQRNCVVVVNDDFDAQAEDAPVCVVVLVVVVVVPPGPGDYYYDPPPD

Organism: NCBI:txid83656

Nearest PDB structures (foldseek):
  2cf6-assembly1_A  TM=6.292E-01  e=3.951E+00  Arabidopsis thaliana
  6ill-assembly1_D  TM=2.654E-01  e=7.277E+00  Echovirus E6

Sequence (94 aa):
MKAITLRQYGGPEGPELTELPTPKIAPGEVLVRVKAAGVNPADWKVAALGALAGSGKLSVVVDRAF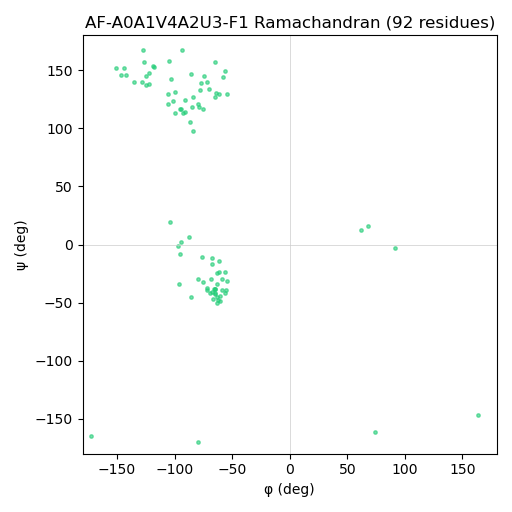PPAEAADAWRAVQEGHTRGQTVLDIDAG

Secondary structure (DSSP, 8-state):
-EEEEESS-SSTT-EEEEE-PPPPPPTT------S-----HHHHHHHHHHHHHHTT-----EEEEE-GGGHHHHHHHHHT---SSEEEE-TT--

Mean predicted aligned error: 6.67 Å

Solvent-accessible surface area (backbone atoms only — not comparable to full-atom values): 6097 Å² total; per-residue (Å²): 77,82,44,78,44,69,87,51,56,37,65,94,82,33,70,40,85,45,80,46,80,74,83,85,77,58,94,96,57,82,91,78,85,79,89,77,79,88,88,54,79,64,63,57,49,53,26,38,50,48,32,30,48,77,69,71,70,56,81,84,50,74,62,45,73,34,28,64,93,40,51,70,56,54,53,52,56,57,72,75,48,90,68,88,36,45,74,45,70,37,85,86,45,123